Protein AF-A0A2M9W978-F1 (afdb_monomer_lite)

Foldseek 3Di:
DDPDDPPPPDDLVVVVVVLVVLVVLLVVLVCCLVPNPDPDVVVNVVSLVVNVVSLVVVVVQCVPPVSVVSCCVPPVPSSVVSVVSVVVNVVVVVVVVVVVVVVVVVPPD

Structure (mmCIF, N/CA/C/O backbone):
data_AF-A0A2M9W978-F1
#
_entry.id   AF-A0A2M9W978-F1
#
loop_
_atom_site.group_PDB
_atom_site.id
_atom_site.type_symbol
_atom_site.label_atom_id
_atom_site.label_alt_id
_atom_site.label_comp_id
_atom_site.label_asym_id
_atom_site.label_entity_id
_atom_site.label_seq_id
_atom_site.pdbx_PDB_ins_code
_atom_site.Cartn_x
_atom_site.Cartn_y
_atom_site.Cartn_z
_atom_site.occupancy
_atom_site.B_iso_or_equiv
_atom_site.auth_seq_id
_atom_site.auth_comp_id
_atom_site.auth_asym_id
_atom_site.auth_atom_id
_atom_site.pdbx_PDB_model_num
ATOM 1 N N . MET A 1 1 ? -26.094 -26.592 31.854 1.00 40.50 1 MET A N 1
ATOM 2 C CA . MET A 1 1 ? -24.814 -26.197 31.230 1.00 40.50 1 MET A CA 1
ATOM 3 C C . MET A 1 1 ? -25.140 -25.391 29.986 1.00 40.50 1 MET A C 1
ATOM 5 O O . MET A 1 1 ? -25.693 -25.950 29.051 1.00 40.50 1 MET A O 1
ATOM 9 N N . SER A 1 2 ? -24.934 -24.072 30.048 1.00 41.81 2 SER A N 1
ATOM 10 C CA . SER A 1 2 ? -25.161 -23.136 28.938 1.00 41.81 2 SER A CA 1
ATOM 11 C C . SER A 1 2 ? -23.924 -23.112 28.046 1.00 41.81 2 SER A C 1
ATOM 13 O O . SER A 1 2 ? -22.813 -22.993 28.555 1.00 41.81 2 SER A O 1
ATOM 15 N N . ALA A 1 3 ? -24.121 -23.242 26.735 1.00 49.00 3 ALA A N 1
ATOM 16 C CA . ALA A 1 3 ? -23.082 -23.162 25.715 1.00 49.00 3 ALA A CA 1
ATOM 17 C C . ALA A 1 3 ? -22.697 -21.696 25.446 1.00 49.00 3 ALA A C 1
ATOM 19 O O . ALA A 1 3 ? -22.982 -21.143 24.388 1.00 49.00 3 ALA A O 1
ATOM 20 N N . SER A 1 4 ? -22.077 -21.054 26.430 1.00 52.09 4 SER A N 1
ATOM 21 C CA . SER A 1 4 ? -21.604 -19.676 26.331 1.00 52.09 4 SER A CA 1
ATOM 22 C C . SER A 1 4 ? -20.264 -19.564 27.039 1.00 52.09 4 SER A C 1
ATOM 24 O O . SER A 1 4 ? -20.258 -19.218 28.208 1.00 52.09 4 SER A O 1
ATOM 26 N N . ASP A 1 5 ? -19.170 -19.932 26.369 1.00 46.78 5 ASP A N 1
ATOM 27 C CA . ASP A 1 5 ? -17.803 -19.554 26.778 1.00 46.78 5 ASP A CA 1
ATOM 28 C C . ASP A 1 5 ? -16.781 -19.941 25.699 1.00 46.78 5 ASP A C 1
ATOM 30 O O . ASP A 1 5 ? -15.890 -20.757 25.918 1.00 46.78 5 ASP A O 1
ATOM 34 N N . ASN A 1 6 ? -16.917 -19.393 24.484 1.00 43.25 6 ASN A N 1
ATOM 35 C CA . ASN A 1 6 ? -15.759 -19.359 23.578 1.00 43.25 6 ASN A CA 1
ATOM 36 C C . ASN A 1 6 ? -15.801 -18.262 22.503 1.00 43.25 6 ASN A C 1
ATOM 38 O O . ASN A 1 6 ? -15.253 -18.421 21.414 1.00 43.25 6 ASN A O 1
ATOM 42 N N . ALA A 1 7 ? -16.426 -17.122 22.801 1.00 47.41 7 ALA A N 1
ATOM 43 C CA . ALA A 1 7 ? -16.091 -15.899 22.085 1.00 47.41 7 ALA A CA 1
ATOM 44 C C . ALA A 1 7 ? -14.864 -15.320 22.790 1.00 47.41 7 ALA A C 1
ATOM 46 O O . ALA A 1 7 ? -14.992 -14.698 23.842 1.00 47.41 7 ALA A O 1
ATOM 47 N N . ILE A 1 8 ? -13.671 -15.591 22.254 1.00 49.12 8 ILE A N 1
ATOM 48 C CA . ILE A 1 8 ? -12.445 -14.908 22.670 1.00 49.12 8 ILE A CA 1
ATOM 49 C C . ILE A 1 8 ? -12.732 -13.410 22.546 1.00 49.12 8 ILE A C 1
ATOM 51 O O . ILE A 1 8 ? -12.838 -12.877 21.442 1.00 49.12 8 ILE A O 1
ATOM 55 N N . SER A 1 9 ? -12.940 -12.759 23.687 1.00 47.06 9 SER A N 1
ATOM 56 C CA . SER A 1 9 ? -13.111 -11.318 23.806 1.00 47.06 9 SER A CA 1
ATOM 57 C C . SER A 1 9 ? -11.810 -10.666 23.348 1.00 47.06 9 SER A C 1
ATOM 59 O O . SER A 1 9 ? -10.892 -10.488 24.147 1.00 47.06 9 SER A O 1
ATOM 61 N N . TYR A 1 10 ? -11.702 -10.357 22.057 1.00 53.88 10 TYR A N 1
ATOM 62 C CA . TYR A 1 10 ? -10.585 -9.591 21.520 1.00 53.88 10 TYR A CA 1
ATOM 63 C C . TYR A 1 10 ? -10.573 -8.226 22.211 1.00 53.88 10 TYR A C 1
ATOM 65 O O . TYR A 1 10 ? -11.511 -7.440 22.059 1.00 53.88 10 TYR A O 1
ATOM 73 N N . VAL A 1 11 ? -9.542 -7.958 23.013 1.00 60.38 11 VAL A N 1
ATOM 74 C CA . VAL A 1 11 ? -9.414 -6.673 23.699 1.00 60.38 11 VAL A CA 1
ATOM 75 C C . VAL A 1 11 ? -9.138 -5.607 22.628 1.00 60.38 11 VAL A C 1
ATOM 77 O O . VAL A 1 11 ? -8.216 -5.782 21.828 1.00 60.38 11 VAL A O 1
ATOM 80 N N . PRO A 1 12 ? -9.904 -4.500 22.573 1.00 63.53 12 PRO A N 1
ATOM 81 C CA . PRO A 1 12 ? -9.739 -3.448 21.564 1.00 63.53 12 PRO A CA 1
ATOM 82 C C . PRO A 1 12 ? -8.309 -2.892 21.441 1.00 63.53 12 PRO A C 1
ATOM 84 O O . PRO A 1 12 ? -7.912 -2.458 20.360 1.00 63.53 12 PRO A O 1
ATOM 87 N N . SER A 1 13 ? -7.524 -2.938 22.524 1.00 65.62 13 SER A N 1
ATOM 88 C CA . SER A 1 13 ? -6.111 -2.541 22.544 1.00 65.62 13 SER A CA 1
ATOM 89 C C . SER A 1 13 ? -5.240 -3.392 21.624 1.00 65.62 13 SER A C 1
ATOM 91 O O . SER A 1 13 ? -4.435 -2.848 20.875 1.00 65.62 13 SER A O 1
ATOM 93 N N . ASP A 1 14 ? -5.434 -4.709 21.625 1.00 78.00 14 ASP A N 1
ATOM 94 C CA . ASP A 1 14 ? -4.562 -5.651 20.912 1.00 78.00 14 ASP A CA 1
ATOM 95 C C . ASP A 1 14 ? -4.757 -5.534 19.399 1.00 78.00 14 ASP A C 1
ATOM 97 O O . ASP A 1 14 ? -3.828 -5.686 18.602 1.00 78.00 14 ASP A O 1
ATOM 101 N N . LEU A 1 15 ? -5.986 -5.216 18.999 1.00 72.62 15 LEU A N 1
ATOM 102 C CA . LEU A 1 15 ? -6.357 -5.008 17.611 1.00 72.62 15 LEU A CA 1
ATOM 103 C C . LEU A 1 15 ? -5.796 -3.688 17.065 1.00 72.62 15 LEU A C 1
ATOM 105 O O . LEU A 1 15 ? -5.255 -3.668 15.960 1.00 72.62 15 LEU A O 1
ATOM 109 N N . LEU A 1 16 ? -5.850 -2.610 17.852 1.00 73.75 16 LEU A N 1
ATOM 110 C CA . LEU A 1 16 ? -5.237 -1.327 17.498 1.00 73.75 16 LEU A CA 1
ATOM 111 C C . LEU A 1 16 ? -3.711 -1.430 17.411 1.00 73.75 16 LEU A C 1
ATOM 113 O O . LEU A 1 16 ? -3.129 -0.965 16.432 1.00 73.75 16 LEU A O 1
ATOM 117 N N . SER A 1 17 ? -3.066 -2.102 18.370 1.00 81.88 17 SER A N 1
ATOM 118 C CA . SER A 1 17 ? -1.623 -2.367 18.324 1.00 81.88 17 SER A CA 1
ATOM 119 C C . SER A 1 17 ? -1.232 -3.128 17.059 1.00 81.88 17 SER A C 1
ATOM 121 O O . SER A 1 17 ? -0.294 -2.736 16.366 1.00 81.88 17 SER A O 1
ATOM 123 N N . ARG A 1 18 ? -1.999 -4.159 16.691 1.00 82.38 18 ARG A N 1
ATOM 124 C CA . ARG A 1 18 ? -1.754 -4.930 15.468 1.00 82.38 18 ARG A CA 1
ATOM 125 C C . ARG A 1 18 ? -1.920 -4.096 14.198 1.00 82.38 18 ARG A C 1
ATOM 127 O O . ARG A 1 18 ? -1.144 -4.269 13.262 1.00 82.38 18 ARG A O 1
ATOM 134 N N . ILE A 1 19 ? -2.886 -3.181 14.147 1.00 80.88 19 ILE A N 1
ATOM 135 C CA . ILE A 1 19 ? -3.032 -2.256 13.012 1.00 80.88 19 ILE A CA 1
ATOM 136 C C . ILE A 1 19 ? -1.845 -1.291 12.947 1.00 80.88 19 ILE A C 1
ATOM 138 O O . ILE A 1 19 ? -1.324 -1.056 11.859 1.00 80.88 19 ILE A O 1
ATOM 142 N N . GLY A 1 20 ? -1.365 -0.793 14.089 1.00 82.50 20 GLY A N 1
ATOM 143 C CA . GLY A 1 20 ? -0.154 0.028 14.158 1.00 82.50 20 GLY A CA 1
ATOM 144 C C . GLY A 1 20 ? 1.089 -0.698 13.626 1.00 82.50 20 GLY A C 1
ATOM 145 O O . GLY A 1 20 ? 1.853 -0.134 12.843 1.00 82.50 20 GLY A O 1
ATOM 146 N N . GLU A 1 21 ? 1.266 -1.976 13.967 1.00 86.69 21 GLU A N 1
ATOM 147 C CA . GLU A 1 21 ? 2.347 -2.810 13.419 1.00 86.69 21 GLU A CA 1
ATOM 148 C C . GLU A 1 21 ? 2.212 -3.055 11.912 1.00 86.69 21 GLU A C 1
ATOM 150 O O . GLU A 1 21 ? 3.206 -3.106 11.188 1.00 86.69 21 GLU A O 1
ATOM 155 N N . LEU A 1 22 ? 0.988 -3.231 11.415 1.00 84.19 22 LEU A N 1
ATOM 156 C CA . LEU A 1 22 ? 0.745 -3.374 9.981 1.00 84.19 22 LEU A CA 1
ATOM 157 C C . LEU A 1 22 ? 1.045 -2.063 9.245 1.00 84.19 22 LEU A C 1
ATOM 159 O O . LEU A 1 22 ? 1.668 -2.093 8.184 1.00 84.19 22 LEU A O 1
ATOM 163 N N . LYS A 1 23 ? 0.682 -0.917 9.830 1.00 84.88 23 LYS A N 1
ATOM 164 C CA . LYS A 1 23 ? 0.987 0.412 9.289 1.00 84.88 23 LYS A CA 1
ATOM 165 C C . LYS A 1 23 ? 2.487 0.666 9.209 1.00 84.88 23 LYS A C 1
ATOM 167 O O . LYS A 1 23 ? 2.954 1.099 8.165 1.00 84.88 23 LYS A O 1
ATOM 172 N N . SER A 1 24 ? 3.257 0.338 10.245 1.00 89.00 24 SER A N 1
ATOM 173 C CA . SER A 1 24 ? 4.712 0.549 10.210 1.00 89.00 24 SER A CA 1
ATOM 174 C C . SER A 1 24 ? 5.391 -0.253 9.092 1.00 89.00 24 SER A C 1
ATOM 176 O O . SER A 1 24 ? 6.294 0.249 8.423 1.00 89.00 24 SER A O 1
ATOM 178 N N . LYS A 1 25 ? 4.912 -1.473 8.823 1.00 89.19 25 LYS A N 1
ATOM 179 C CA . LYS A 1 25 ? 5.371 -2.293 7.690 1.00 89.19 25 LYS A CA 1
ATOM 180 C C . LYS A 1 25 ? 4.960 -1.701 6.339 1.00 89.19 25 LYS A C 1
ATOM 182 O O . LYS A 1 25 ? 5.769 -1.708 5.413 1.00 89.19 25 LYS A O 1
ATOM 187 N N . VAL A 1 26 ? 3.735 -1.177 6.228 1.00 88.50 26 VAL A N 1
ATOM 188 C CA . VAL A 1 26 ? 3.273 -0.446 5.035 1.00 88.50 26 VAL A CA 1
ATOM 189 C C . VAL A 1 26 ? 4.164 0.765 4.781 1.00 88.50 26 VAL A C 1
ATOM 191 O O . VAL A 1 26 ? 4.672 0.905 3.674 1.00 88.50 26 VAL A O 1
ATOM 194 N N . ASP A 1 27 ? 4.411 1.590 5.797 1.00 90.06 27 ASP A N 1
ATOM 195 C CA . ASP A 1 27 ? 5.223 2.804 5.684 1.00 90.06 27 ASP A CA 1
ATOM 196 C C . ASP A 1 27 ? 6.659 2.490 5.269 1.00 90.06 27 ASP A C 1
ATOM 198 O O . ASP A 1 27 ? 7.233 3.180 4.427 1.00 90.06 27 ASP A O 1
ATOM 202 N N . PHE A 1 28 ? 7.225 1.409 5.804 1.00 90.06 28 PHE A N 1
ATOM 203 C CA . PHE A 1 28 ? 8.542 0.932 5.403 1.00 90.06 28 PHE A CA 1
ATOM 204 C C . PHE A 1 28 ? 8.593 0.574 3.910 1.00 90.06 28 PHE A C 1
ATOM 206 O O . PHE A 1 28 ? 9.456 1.073 3.186 1.00 90.06 28 PHE A O 1
ATOM 213 N N . LEU A 1 29 ? 7.660 -0.255 3.430 1.00 89.50 29 LEU A N 1
ATOM 214 C CA . LEU A 1 29 ? 7.614 -0.666 2.022 1.00 89.50 29 LEU A CA 1
ATOM 215 C C . LEU A 1 29 ? 7.335 0.519 1.096 1.00 89.50 29 LEU A C 1
ATOM 217 O O . LEU A 1 29 ? 7.958 0.640 0.044 1.00 89.50 29 LEU A O 1
ATOM 221 N N . MET A 1 30 ? 6.444 1.414 1.515 1.00 88.56 30 MET A N 1
ATOM 222 C CA . MET A 1 30 ? 6.122 2.646 0.809 1.00 88.56 30 MET A CA 1
ATOM 223 C C . MET A 1 30 ? 7.328 3.547 0.639 1.00 88.56 30 MET A C 1
ATOM 225 O O . MET A 1 30 ? 7.599 4.020 -0.463 1.00 88.56 30 MET A O 1
ATOM 229 N N . ARG A 1 31 ? 8.089 3.740 1.714 1.00 89.94 31 ARG A N 1
ATOM 230 C CA . ARG A 1 31 ? 9.317 4.516 1.662 1.00 89.94 31 ARG A CA 1
ATOM 231 C C . ARG A 1 31 ? 10.321 3.903 0.698 1.00 89.94 31 ARG A C 1
ATOM 233 O O . ARG A 1 31 ? 10.883 4.623 -0.116 1.00 89.94 31 ARG A O 1
ATOM 240 N N . GLN A 1 32 ? 10.513 2.586 0.749 1.00 89.00 32 GLN A N 1
ATOM 241 C CA . GLN A 1 32 ? 11.397 1.922 -0.204 1.00 89.00 32 GLN A CA 1
ATOM 242 C C . GLN A 1 32 ? 10.913 2.124 -1.645 1.00 89.00 32 GLN A C 1
ATOM 244 O O . GLN A 1 32 ? 11.717 2.475 -2.494 1.00 89.00 32 GLN A O 1
ATOM 249 N N . LEU A 1 33 ? 9.618 1.970 -1.928 1.00 87.50 33 LEU A N 1
ATOM 250 C CA . LEU A 1 33 ? 9.087 2.120 -3.288 1.00 87.50 33 LEU A CA 1
ATOM 251 C C . LEU A 1 33 ? 9.200 3.554 -3.825 1.00 87.50 33 LEU A C 1
ATOM 253 O O . LEU A 1 33 ? 9.414 3.732 -5.022 1.00 87.50 33 LEU A O 1
ATOM 257 N N . CYS A 1 34 ? 9.058 4.560 -2.961 1.00 87.19 34 CYS A N 1
ATOM 258 C CA . CYS A 1 34 ? 9.130 5.970 -3.343 1.00 87.19 34 CYS A CA 1
ATOM 259 C C . CYS A 1 34 ? 10.564 6.516 -3.415 1.00 87.19 34 CYS A C 1
ATOM 261 O O . CYS A 1 34 ? 10.851 7.352 -4.267 1.00 87.19 34 CYS A O 1
ATOM 263 N N . GLU A 1 35 ? 11.442 6.089 -2.507 1.00 89.06 35 GLU A N 1
ATOM 264 C CA . GLU A 1 35 ? 12.766 6.695 -2.282 1.00 89.06 35 GLU A CA 1
ATOM 265 C C . GLU A 1 35 ? 13.925 5.716 -2.524 1.00 89.06 35 GLU A C 1
ATOM 267 O O . GLU A 1 35 ? 15.090 6.091 -2.415 1.00 89.06 35 GLU A O 1
ATOM 272 N N . GLY A 1 36 ? 13.633 4.446 -2.800 1.00 83.38 36 GLY A N 1
ATOM 273 C CA . GLY A 1 36 ? 14.638 3.400 -2.925 1.00 83.38 36 GLY A CA 1
ATOM 274 C C . GLY A 1 36 ? 15.490 3.554 -4.178 1.00 83.38 36 GLY A C 1
ATOM 275 O O . GLY A 1 36 ? 14.989 3.527 -5.302 1.00 83.38 36 GLY A O 1
ATOM 276 N N . GLU A 1 37 ? 16.805 3.620 -3.988 1.00 80.94 37 GLU A N 1
ATOM 277 C CA . GLU A 1 37 ? 17.781 3.481 -5.068 1.00 80.94 37 GLU A CA 1
ATOM 278 C C . GLU A 1 37 ? 17.923 2.001 -5.446 1.00 80.94 37 GLU A C 1
ATOM 280 O O . GLU A 1 37 ? 18.795 1.269 -4.971 1.00 80.94 37 G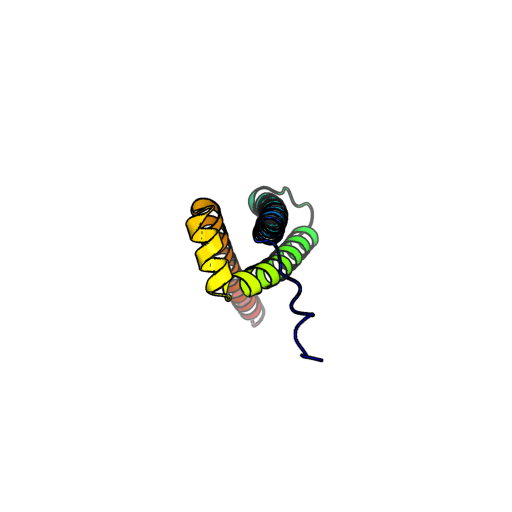LU A O 1
ATOM 285 N N . TYR A 1 38 ? 16.998 1.520 -6.273 1.00 78.81 38 TYR A N 1
ATOM 286 C CA . TYR A 1 38 ? 16.981 0.130 -6.705 1.00 78.81 38 TYR A CA 1
ATOM 287 C C . TYR A 1 38 ? 18.011 -0.129 -7.808 1.00 78.81 38 TYR A C 1
ATOM 289 O O . TYR A 1 38 ? 17.897 0.385 -8.917 1.00 78.81 38 TYR A O 1
ATOM 297 N N . LEU A 1 39 ? 18.975 -1.009 -7.531 1.00 72.25 39 LEU A N 1
ATOM 298 C CA . LEU A 1 39 ? 19.931 -1.503 -8.534 1.00 72.25 39 LEU A CA 1
ATOM 299 C C . LEU A 1 39 ? 19.304 -2.509 -9.519 1.00 72.25 39 LEU A C 1
ATOM 301 O O . LEU A 1 39 ? 19.882 -2.785 -10.567 1.00 72.25 39 LEU A O 1
ATOM 305 N N . CYS A 1 40 ? 18.143 -3.077 -9.173 1.00 81.00 40 CYS A N 1
ATOM 306 C CA . CYS A 1 40 ? 17.427 -4.069 -9.968 1.00 81.00 40 CYS A CA 1
ATOM 307 C C . CYS A 1 40 ? 15.910 -3.865 -9.860 1.00 81.00 40 CYS A C 1
ATOM 309 O O . CYS A 1 40 ? 15.378 -3.633 -8.770 1.00 81.00 40 CYS A O 1
ATOM 311 N N . THR A 1 41 ? 15.208 -4.021 -10.984 1.00 83.44 41 THR A N 1
ATOM 312 C CA . THR A 1 41 ? 13.741 -3.966 -11.067 1.00 83.44 41 THR A CA 1
ATOM 313 C C . THR A 1 41 ? 13.054 -5.074 -10.272 1.00 83.44 41 THR A C 1
ATOM 315 O O . THR A 1 41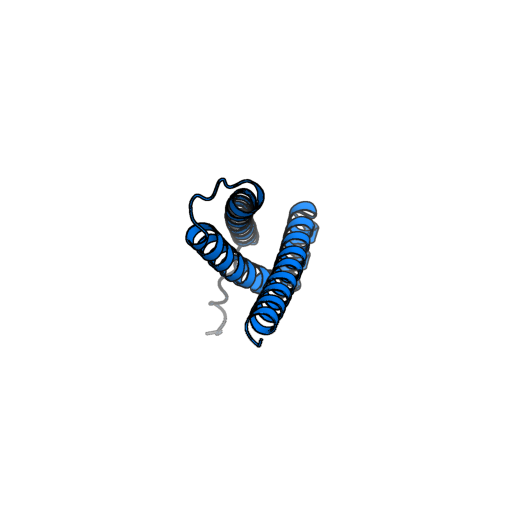 ? 11.936 -4.875 -9.803 1.00 83.44 41 THR A O 1
ATOM 318 N N . ASP A 1 42 ? 13.722 -6.209 -10.056 1.00 87.12 42 ASP A N 1
ATOM 319 C CA . ASP A 1 42 ? 13.170 -7.327 -9.284 1.00 87.12 42 ASP A CA 1
ATOM 320 C C . ASP A 1 42 ? 12.962 -6.945 -7.817 1.00 87.12 42 ASP A C 1
ATOM 322 O O . ASP A 1 42 ? 11.971 -7.335 -7.206 1.00 87.12 42 ASP A O 1
ATOM 326 N N . THR A 1 43 ? 13.845 -6.119 -7.248 1.00 86.94 43 THR A N 1
ATOM 327 C CA . THR A 1 43 ? 13.691 -5.628 -5.872 1.00 86.94 43 THR A CA 1
ATOM 328 C C . THR A 1 43 ? 12.467 -4.722 -5.748 1.00 86.94 43 THR A C 1
ATOM 330 O O . THR A 1 43 ? 11.700 -4.852 -4.795 1.00 86.94 43 THR A O 1
ATOM 333 N N . PHE A 1 44 ? 12.240 -3.849 -6.734 1.00 87.19 44 PHE A N 1
ATOM 334 C CA . PHE A 1 44 ? 11.029 -3.030 -6.792 1.00 87.19 44 PHE A CA 1
ATOM 335 C C . PHE A 1 44 ? 9.774 -3.910 -6.897 1.00 87.19 44 PHE A C 1
ATOM 337 O O . PHE A 1 44 ? 8.830 -3.737 -6.127 1.00 87.19 44 PHE A O 1
ATOM 344 N N . ALA A 1 45 ? 9.776 -4.892 -7.805 1.00 88.56 45 ALA A N 1
ATOM 345 C CA . ALA A 1 45 ? 8.655 -5.810 -8.001 1.00 88.56 45 ALA A CA 1
ATOM 346 C C . ALA A 1 45 ? 8.351 -6.638 -6.741 1.00 88.56 45 ALA A C 1
ATOM 348 O O . ALA A 1 45 ? 7.190 -6.770 -6.355 1.00 88.56 45 ALA A O 1
ATOM 349 N N . ASN A 1 46 ? 9.381 -7.134 -6.052 1.00 90.69 46 ASN A N 1
ATOM 350 C CA . ASN A 1 46 ? 9.230 -7.870 -4.798 1.00 90.69 46 ASN A CA 1
ATOM 351 C C . ASN A 1 46 ? 8.616 -6.991 -3.703 1.00 90.69 46 ASN A C 1
ATOM 353 O O . ASN A 1 46 ? 7.645 -7.392 -3.058 1.00 90.69 46 ASN A O 1
ATOM 357 N N . ASN A 1 47 ? 9.118 -5.767 -3.529 1.00 89.81 47 ASN A N 1
ATOM 358 C CA . ASN A 1 47 ? 8.558 -4.817 -2.568 1.00 89.81 47 ASN A CA 1
ATOM 359 C C . ASN A 1 47 ? 7.099 -4.473 -2.883 1.00 89.81 47 ASN A C 1
ATOM 361 O O . ASN A 1 47 ? 6.274 -4.375 -1.974 1.00 89.81 47 ASN A O 1
ATOM 365 N N . TRP A 1 48 ? 6.768 -4.336 -4.165 1.00 91.75 48 TRP A N 1
ATOM 366 C CA . TRP A 1 48 ? 5.408 -4.088 -4.627 1.00 91.75 48 TRP A CA 1
ATOM 367 C C . TRP A 1 48 ? 4.452 -5.247 -4.301 1.00 91.75 48 TRP A C 1
ATOM 369 O O . TRP A 1 48 ? 3.350 -5.022 -3.789 1.00 91.75 48 TRP A O 1
ATOM 379 N N . VAL A 1 49 ? 4.874 -6.493 -4.540 1.00 92.44 49 VAL A N 1
ATOM 380 C CA . VAL A 1 49 ? 4.100 -7.694 -4.179 1.00 92.44 49 VAL A CA 1
ATOM 381 C C . VAL A 1 49 ? 3.886 -7.759 -2.667 1.00 92.44 49 VAL A C 1
ATOM 383 O O . VAL A 1 49 ? 2.758 -7.958 -2.216 1.00 92.44 49 VAL A O 1
ATOM 386 N N . HIS A 1 50 ? 4.935 -7.525 -1.875 1.00 92.81 50 HIS A N 1
ATOM 387 C CA . HIS A 1 50 ? 4.829 -7.510 -0.417 1.00 92.81 50 HIS A CA 1
ATOM 388 C C . HIS A 1 50 ? 3.876 -6.427 0.093 1.00 92.81 50 HIS A C 1
ATOM 390 O O . HIS A 1 50 ? 3.073 -6.708 0.984 1.00 92.81 50 HIS A O 1
ATOM 396 N N . LEU A 1 51 ? 3.912 -5.223 -0.487 1.00 93.12 51 LEU A N 1
ATOM 397 C CA . LEU A 1 51 ? 2.993 -4.144 -0.125 1.00 93.12 51 LEU A CA 1
ATOM 398 C C . LEU A 1 51 ? 1.543 -4.528 -0.432 1.00 93.12 51 LEU A C 1
ATOM 400 O O . LEU A 1 51 ? 0.666 -4.316 0.402 1.00 93.12 51 LEU A O 1
ATOM 404 N N . SER A 1 52 ? 1.299 -5.119 -1.602 1.00 91.56 52 SER A N 1
ATOM 405 C CA . SER A 1 52 ? -0.044 -5.514 -2.040 1.00 91.56 52 SER A CA 1
ATOM 406 C C . SER A 1 52 ? -0.656 -6.564 -1.105 1.00 91.56 52 SER A C 1
ATOM 408 O O . SER A 1 52 ? -1.750 -6.357 -0.587 1.00 91.56 52 SER A O 1
ATOM 410 N N . VAL A 1 53 ? 0.085 -7.636 -0.797 1.00 91.75 53 VAL A N 1
ATOM 411 C CA . VAL A 1 53 ? -0.364 -8.708 0.117 1.00 91.75 53 VAL A CA 1
ATOM 412 C C . VAL A 1 53 ? -0.595 -8.183 1.538 1.00 91.75 53 VAL A C 1
ATOM 414 O O . VAL A 1 53 ? -1.571 -8.538 2.207 1.00 91.75 53 VAL A O 1
ATOM 417 N N . LEU A 1 54 ? 0.301 -7.319 2.019 1.00 91.44 54 LEU A N 1
ATOM 418 C CA . LEU A 1 54 ? 0.163 -6.708 3.335 1.00 91.44 54 LEU A CA 1
ATOM 419 C C . LEU A 1 54 ? -1.092 -5.829 3.405 1.00 91.44 54 LEU A C 1
ATOM 421 O O . LEU A 1 54 ? -1.845 -5.904 4.378 1.00 91.44 54 LEU A O 1
ATOM 425 N N . TYR A 1 55 ? -1.338 -5.028 2.369 1.00 90.56 55 TYR A N 1
ATOM 426 C CA . TYR A 1 55 ? -2.495 -4.147 2.322 1.00 90.56 55 TYR A CA 1
ATOM 427 C C . TYR A 1 55 ? -3.815 -4.913 2.178 1.00 90.56 55 TYR A C 1
ATOM 429 O O . TYR A 1 55 ? -4.793 -4.525 2.807 1.00 90.56 55 TYR A O 1
ATOM 437 N N . GLU A 1 56 ? -3.861 -6.032 1.451 1.00 90.25 56 GLU A N 1
ATOM 438 C CA . GLU A 1 56 ? -5.049 -6.903 1.406 1.00 90.25 56 GLU A CA 1
ATOM 439 C C . GLU A 1 56 ? -5.465 -7.378 2.807 1.00 90.25 56 GLU A C 1
ATOM 441 O O . GLU A 1 56 ? -6.650 -7.367 3.152 1.00 90.25 56 GLU A O 1
ATOM 446 N N . SER A 1 57 ? -4.486 -7.712 3.653 1.00 86.00 57 SER A N 1
ATOM 447 C CA . SER A 1 57 ? -4.732 -8.113 5.044 1.00 86.00 57 SER A CA 1
ATOM 448 C C . SER A 1 57 ? -5.301 -6.966 5.888 1.00 86.00 57 SER A C 1
ATOM 450 O O . SER A 1 57 ? -6.181 -7.184 6.721 1.00 86.00 57 SER A O 1
ATOM 452 N N . ILE A 1 58 ? -4.834 -5.735 5.659 1.00 86.94 58 ILE A N 1
ATOM 453 C CA . ILE A 1 58 ? -5.369 -4.523 6.300 1.00 86.94 58 ILE A CA 1
ATOM 454 C C . ILE A 1 58 ? -6.787 -4.240 5.802 1.00 86.94 58 ILE A C 1
ATOM 456 O O . ILE A 1 58 ? -7.685 -3.983 6.601 1.00 86.94 58 ILE A O 1
ATOM 460 N N . GLN A 1 59 ? -7.007 -4.318 4.490 1.00 88.88 59 GLN A N 1
ATOM 461 C CA . GLN A 1 59 ? -8.289 -4.034 3.858 1.00 88.88 59 GLN A CA 1
ATOM 462 C C . GLN A 1 59 ? -9.385 -4.985 4.350 1.00 88.88 59 GLN A C 1
ATOM 464 O O . GLN A 1 59 ? -10.513 -4.548 4.569 1.00 88.88 59 GLN A O 1
ATOM 469 N N . ALA A 1 60 ? -9.060 -6.260 4.585 1.00 85.56 60 ALA A N 1
ATOM 470 C CA . ALA A 1 60 ? -9.982 -7.205 5.209 1.00 85.56 60 ALA A CA 1
ATOM 471 C C . ALA A 1 60 ? -10.462 -6.718 6.589 1.00 85.56 60 ALA A C 1
ATOM 473 O O . ALA A 1 60 ? -11.651 -6.808 6.884 1.00 85.56 60 ALA A O 1
ATOM 474 N N . GLY A 1 61 ? -9.565 -6.138 7.395 1.00 81.81 61 GLY A N 1
ATOM 475 C CA . GLY A 1 61 ? -9.916 -5.503 8.668 1.00 81.81 61 GLY A CA 1
ATOM 476 C C . GLY A 1 61 ? -10.714 -4.207 8.498 1.00 81.81 61 GLY A C 1
ATOM 477 O O . GLY A 1 61 ? -11.686 -3.989 9.209 1.00 81.81 61 GLY A O 1
ATOM 478 N N . MET A 1 62 ? -10.367 -3.365 7.522 1.00 85.62 62 MET A N 1
ATOM 479 C CA . MET A 1 62 ? -11.100 -2.118 7.247 1.00 85.62 62 MET A CA 1
ATOM 480 C C . MET A 1 62 ? -12.533 -2.347 6.741 1.00 85.62 62 MET A C 1
ATOM 482 O O . MET A 1 62 ? -13.380 -1.468 6.882 1.00 85.62 62 MET A O 1
ATOM 486 N N . ASN A 1 63 ? -12.815 -3.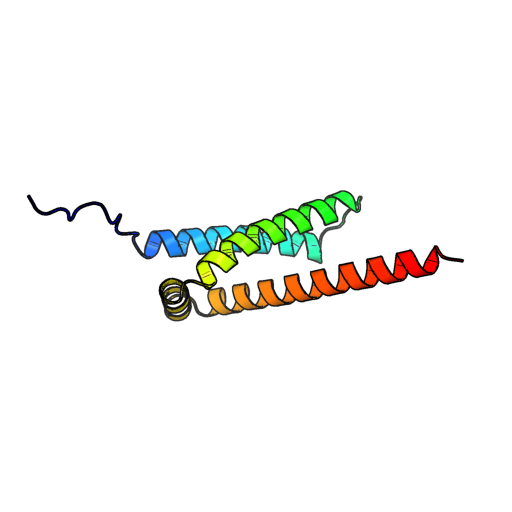510 6.149 1.00 87.88 63 ASN A N 1
ATOM 487 C CA . ASN A 1 63 ? -14.164 -3.889 5.728 1.00 87.88 63 ASN A CA 1
ATOM 488 C C . ASN A 1 63 ? -15.073 -4.272 6.913 1.00 87.88 63 ASN A C 1
ATOM 490 O O . ASN A 1 63 ? -16.295 -4.310 6.749 1.00 87.88 63 ASN A O 1
ATOM 494 N N . ASP A 1 64 ? -14.514 -4.538 8.097 1.00 88.44 64 ASP A N 1
ATOM 495 C CA . ASP A 1 64 ? -15.289 -4.685 9.327 1.00 88.44 64 ASP A CA 1
ATOM 496 C C . ASP A 1 64 ? -15.690 -3.295 9.841 1.00 88.44 64 ASP A C 1
ATOM 498 O O . ASP A 1 64 ? -14.858 -2.489 10.262 1.00 88.44 64 ASP A O 1
ATOM 502 N N . ARG A 1 65 ? -16.998 -3.010 9.820 1.00 87.12 65 ARG A N 1
ATOM 503 C CA . ARG A 1 65 ? -17.543 -1.710 10.235 1.00 87.12 65 ARG A CA 1
ATOM 504 C C . ARG A 1 65 ? -17.262 -1.394 11.706 1.00 87.12 65 ARG A C 1
ATOM 506 O O . ARG A 1 65 ? -16.993 -0.240 12.015 1.00 87.12 65 ARG A O 1
ATOM 513 N N . ASN A 1 66 ? -17.306 -2.379 12.601 1.00 87.31 66 ASN A N 1
ATOM 514 C CA . ASN A 1 66 ? -17.062 -2.145 14.026 1.00 87.31 66 ASN A CA 1
ATOM 515 C C . ASN A 1 66 ? -15.595 -1.791 14.271 1.00 87.31 66 ASN A C 1
ATOM 517 O O . ASN A 1 66 ? -15.292 -0.895 15.059 1.00 87.31 66 ASN A O 1
ATOM 521 N N . LEU A 1 67 ? -14.691 -2.475 13.568 1.00 84.12 67 LEU A N 1
ATOM 522 C CA . LEU A 1 67 ? -13.268 -2.177 13.614 1.00 84.12 67 LEU A CA 1
ATOM 523 C C . LEU A 1 67 ? -12.966 -0.809 13.000 1.00 84.12 67 LEU A C 1
ATOM 525 O O . LEU A 1 67 ? -12.268 -0.004 13.610 1.00 84.12 67 LEU A O 1
ATOM 529 N N . MET A 1 68 ? -13.531 -0.502 11.835 1.00 89.38 68 MET A N 1
ATOM 530 C CA . MET A 1 68 ? -13.326 0.792 11.190 1.00 89.38 68 MET A CA 1
ATOM 531 C C . MET A 1 68 ? -13.867 1.948 12.044 1.00 89.38 68 MET A C 1
ATOM 533 O O . MET A 1 68 ? -13.179 2.953 12.212 1.00 89.38 68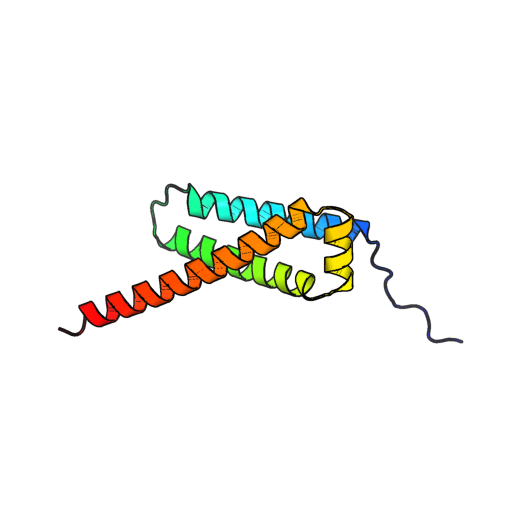 MET A O 1
ATOM 537 N N . ASP A 1 69 ? -15.044 1.788 12.655 1.00 89.94 69 ASP A N 1
ATOM 538 C CA . ASP A 1 69 ? -15.607 2.770 13.588 1.00 89.94 69 ASP A CA 1
ATOM 539 C C . ASP A 1 69 ? -14.720 2.960 14.824 1.00 89.94 69 ASP A C 1
ATOM 541 O O . ASP A 1 69 ? -14.576 4.083 15.312 1.00 89.94 69 ASP A O 1
ATOM 545 N N . LEU A 1 70 ? -14.125 1.880 15.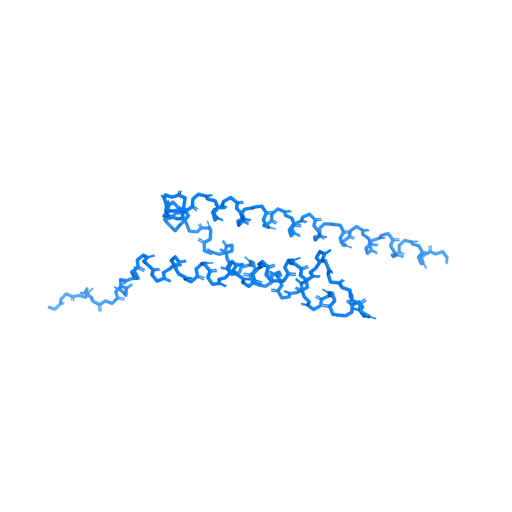342 1.00 87.56 70 LEU A N 1
ATOM 546 C CA . LEU A 1 70 ? -13.174 1.950 16.447 1.00 87.56 70 LEU A CA 1
ATOM 547 C C . LEU A 1 70 ? -11.928 2.742 16.041 1.00 87.56 70 LEU A C 1
ATOM 549 O O . LEU A 1 70 ? -11.597 3.703 16.729 1.00 87.56 70 LEU A O 1
ATOM 553 N N . ILE A 1 71 ? -11.295 2.401 14.912 1.00 86.75 71 ILE A N 1
ATOM 554 C CA . ILE A 1 71 ? -10.094 3.089 14.411 1.00 86.75 71 ILE A CA 1
ATOM 555 C C . ILE A 1 71 ? -10.383 4.575 14.204 1.00 86.75 71 ILE A C 1
ATOM 557 O O . ILE A 1 71 ? -9.619 5.402 14.678 1.00 86.75 71 ILE A O 1
ATOM 561 N N . VAL A 1 72 ? -11.498 4.940 13.560 1.00 90.69 72 VAL A N 1
ATOM 562 C CA . VAL A 1 72 ? -11.866 6.351 13.331 1.00 90.69 72 VAL A CA 1
ATOM 563 C C . VAL A 1 72 ? -12.019 7.119 14.646 1.00 90.69 72 VAL A C 1
ATOM 565 O O . VAL A 1 72 ? -11.631 8.284 14.722 1.00 90.69 72 VAL A O 1
ATOM 568 N N . LYS A 1 73 ? -12.577 6.485 15.684 1.00 90.06 73 LYS A N 1
ATOM 569 C CA . LYS A 1 73 ? -12.765 7.108 17.003 1.00 90.06 73 LYS A CA 1
ATOM 570 C C . LYS A 1 73 ? -11.461 7.253 17.781 1.00 90.06 73 LYS A C 1
ATOM 572 O O . LYS A 1 73 ? -11.324 8.216 18.529 1.00 90.06 73 LYS A O 1
ATOM 577 N N . THR A 1 74 ? -10.544 6.298 17.655 1.00 87.00 74 THR A N 1
ATOM 578 C CA . THR A 1 74 ? -9.301 6.273 18.438 1.00 87.00 74 THR A CA 1
ATOM 579 C C . THR A 1 74 ? -8.143 6.973 17.740 1.00 87.00 74 THR A C 1
ATOM 581 O O . THR A 1 74 ? -7.330 7.600 18.409 1.00 87.00 74 THR A O 1
ATOM 584 N N . ASP A 1 75 ? -8.062 6.865 16.415 1.00 87.19 75 ASP A N 1
ATOM 585 C CA . ASP A 1 75 ? -6.975 7.389 15.592 1.00 87.19 75 ASP A CA 1
ATOM 586 C C . ASP A 1 75 ? -7.457 7.691 14.157 1.00 87.19 75 ASP A C 1
ATOM 588 O O . ASP A 1 75 ? -7.347 6.892 13.220 1.00 87.19 75 ASP A O 1
ATOM 592 N N . LEU A 1 76 ? -8.021 8.889 13.986 1.00 89.12 76 LEU A N 1
ATOM 593 C CA . LEU A 1 76 ? -8.532 9.364 12.699 1.00 89.12 76 LEU A CA 1
ATOM 594 C C . LEU A 1 76 ? -7.428 9.506 11.636 1.00 89.12 76 LEU A C 1
ATOM 596 O O . LEU A 1 76 ? -7.697 9.312 10.449 1.00 89.12 76 LEU A O 1
ATOM 600 N N . LEU A 1 77 ? -6.202 9.850 12.043 1.00 89.81 77 LEU A N 1
ATOM 601 C CA . LEU A 1 77 ? -5.083 10.012 11.113 1.00 89.81 77 LEU A CA 1
ATOM 602 C C . LEU A 1 77 ? -4.664 8.659 10.545 1.00 89.81 77 LEU A C 1
ATOM 604 O O . LEU A 1 77 ? -4.519 8.530 9.332 1.00 89.81 77 LEU A O 1
ATOM 608 N N . LEU A 1 78 ? -4.590 7.629 11.390 1.00 87.38 78 LEU A N 1
ATOM 609 C CA . LEU A 1 78 ? -4.356 6.257 10.951 1.00 87.38 78 LEU A CA 1
ATOM 610 C C . LEU A 1 78 ? -5.425 5.787 9.957 1.00 87.38 78 LEU A C 1
ATOM 612 O O . LEU A 1 78 ? -5.090 5.233 8.911 1.00 87.38 78 LEU A O 1
ATOM 616 N N . ALA A 1 79 ? -6.706 6.044 10.237 1.00 90.00 79 ALA A N 1
ATOM 617 C CA . ALA A 1 79 ? -7.789 5.721 9.307 1.00 90.00 79 ALA A CA 1
ATOM 618 C C . ALA A 1 79 ? -7.605 6.403 7.938 1.00 90.00 79 ALA A C 1
ATOM 620 O O . ALA A 1 79 ? -7.748 5.761 6.893 1.00 90.00 79 ALA A O 1
ATOM 621 N N . ALA A 1 80 ? -7.280 7.699 7.935 1.00 91.62 80 ALA A N 1
ATOM 622 C CA . ALA A 1 80 ? -7.068 8.471 6.715 1.00 91.62 80 ALA A CA 1
ATOM 623 C C . ALA A 1 80 ? -5.864 7.958 5.907 1.00 91.62 80 ALA A C 1
ATOM 625 O O . ALA A 1 80 ? -5.976 7.780 4.690 1.00 91.62 80 ALA A O 1
ATOM 626 N N . ASP A 1 81 ? -4.755 7.661 6.582 1.00 90.38 81 ASP A N 1
ATOM 627 C CA . ASP A 1 81 ? -3.534 7.130 5.979 1.00 90.38 81 ASP A CA 1
ATOM 628 C C . ASP A 1 81 ? -3.755 5.761 5.327 1.00 90.38 81 ASP A C 1
ATOM 630 O O . ASP A 1 81 ? -3.302 5.521 4.203 1.00 90.38 81 ASP A O 1
ATOM 634 N N . LEU A 1 82 ? -4.473 4.855 5.998 1.00 90.19 82 LEU A N 1
ATOM 635 C CA . LEU A 1 82 ? -4.779 3.532 5.449 1.00 90.19 82 LEU A CA 1
ATOM 636 C C . LEU A 1 82 ? -5.628 3.660 4.176 1.00 90.19 82 LEU A C 1
ATOM 638 O O . LEU A 1 82 ? -5.292 3.075 3.146 1.00 90.19 82 LEU A O 1
ATOM 642 N N . LEU A 1 83 ? -6.662 4.509 4.193 1.00 92.44 83 LEU A N 1
ATOM 643 C CA . LEU A 1 83 ? -7.485 4.786 3.009 1.00 92.44 83 LEU A CA 1
ATOM 644 C C . LEU A 1 83 ? -6.676 5.405 1.860 1.00 92.44 83 LEU A C 1
ATOM 646 O O . LEU A 1 83 ? -6.897 5.070 0.692 1.00 92.44 83 LEU A O 1
ATOM 650 N N . ALA A 1 84 ? -5.758 6.324 2.167 1.00 92.31 84 ALA A N 1
ATOM 651 C CA . ALA A 1 84 ? -4.887 6.942 1.173 1.00 92.31 84 ALA A CA 1
ATOM 652 C C . ALA A 1 84 ? -3.940 5.913 0.538 1.00 92.31 84 ALA A C 1
ATOM 654 O O . ALA A 1 84 ? -3.826 5.868 -0.690 1.00 92.31 84 ALA A O 1
ATOM 655 N N . THR A 1 85 ? -3.352 5.038 1.357 1.00 91.00 85 THR A N 1
ATOM 656 C CA . THR A 1 85 ? -2.495 3.933 0.909 1.00 91.00 85 THR A CA 1
ATOM 657 C C . THR A 1 85 ? -3.236 3.043 -0.087 1.00 91.00 85 THR A C 1
ATOM 659 O O . THR A 1 85 ? -2.732 2.792 -1.182 1.00 91.00 85 THR A O 1
ATOM 662 N N . GLY A 1 86 ? -4.471 2.638 0.225 1.00 92.75 86 GLY A N 1
ATOM 663 C CA . GLY A 1 86 ? -5.277 1.811 -0.676 1.00 92.75 86 GLY A CA 1
ATOM 664 C C . GLY A 1 86 ? -5.544 2.455 -2.028 1.00 92.75 86 GLY A C 1
ATOM 665 O O . GLY A 1 86 ? -5.390 1.809 -3.066 1.00 92.75 86 GLY A O 1
ATOM 666 N N . ARG A 1 87 ? -5.897 3.746 -2.040 1.00 94.25 87 ARG A N 1
ATOM 667 C CA . ARG A 1 87 ? -6.120 4.486 -3.294 1.00 94.25 87 ARG A CA 1
ATOM 668 C C . ARG A 1 87 ? -4.867 4.543 -4.156 1.00 94.25 87 ARG A C 1
ATOM 670 O O . ARG A 1 87 ? -4.950 4.403 -5.374 1.00 94.25 87 ARG A O 1
ATOM 677 N N . MET A 1 88 ? -3.710 4.732 -3.542 1.00 92.94 88 MET A N 1
ATOM 678 C CA . MET A 1 88 ? -2.449 4.795 -4.266 1.00 92.94 88 MET A CA 1
ATOM 679 C C . MET A 1 88 ? -2.013 3.411 -4.778 1.00 92.94 88 MET A C 1
ATOM 681 O O . MET A 1 88 ? -1.566 3.317 -5.920 1.00 92.94 88 MET A O 1
ATOM 685 N N . ILE A 1 89 ? -2.241 2.327 -4.025 1.00 92.25 89 ILE A N 1
ATOM 686 C CA . ILE A 1 89 ? -2.031 0.958 -4.530 1.00 92.25 89 ILE A CA 1
ATOM 687 C C . ILE A 1 89 ? -2.916 0.694 -5.756 1.00 92.25 89 ILE A C 1
ATOM 689 O O . ILE A 1 89 ? -2.437 0.188 -6.773 1.00 92.25 89 ILE A O 1
ATOM 693 N N . GLN A 1 90 ? -4.193 1.083 -5.711 1.00 93.62 90 GLN A N 1
ATOM 694 C CA . GLN A 1 90 ? -5.102 0.965 -6.858 1.00 93.62 90 GLN A CA 1
ATOM 695 C C . GLN A 1 90 ? -4.625 1.785 -8.064 1.00 93.62 90 GLN A C 1
ATOM 697 O O . GLN A 1 90 ? -4.627 1.284 -9.191 1.00 93.62 90 GLN A O 1
ATOM 702 N N . MET A 1 91 ? -4.188 3.026 -7.832 1.00 94.19 91 MET A N 1
ATOM 703 C CA . MET A 1 91 ? -3.651 3.911 -8.866 1.00 94.19 91 MET A CA 1
ATOM 704 C C . MET A 1 91 ? -2.424 3.295 -9.547 1.00 94.19 91 MET A C 1
ATOM 706 O O . MET A 1 91 ? -2.396 3.188 -10.774 1.00 94.19 91 MET A O 1
ATOM 710 N N . MET A 1 92 ? -1.448 2.826 -8.769 1.00 91.25 92 MET A N 1
ATOM 711 C CA . MET A 1 92 ? -0.234 2.197 -9.290 1.00 91.25 92 MET A CA 1
ATOM 712 C C . MET A 1 92 ? -0.532 0.875 -10.006 1.00 91.25 92 MET A C 1
ATOM 714 O O . MET A 1 92 ? -0.028 0.646 -11.102 1.00 91.25 92 MET A O 1
ATOM 718 N N . SER A 1 93 ? -1.439 0.050 -9.475 1.00 91.62 93 SER A N 1
ATOM 719 C CA . SER A 1 93 ? -1.902 -1.177 -10.145 1.00 91.62 93 SER A CA 1
ATOM 720 C C . SER A 1 93 ? -2.547 -0.891 -11.504 1.00 91.62 93 SER A C 1
ATOM 722 O O . SER A 1 93 ? -2.412 -1.657 -12.460 1.00 91.62 93 SER A O 1
ATOM 724 N N . ASN A 1 94 ? -3.295 0.209 -11.613 1.00 92.94 94 ASN A N 1
ATOM 725 C CA . ASN A 1 94 ? -3.856 0.656 -12.883 1.00 92.94 94 ASN A CA 1
ATOM 726 C C . ASN A 1 94 ? -2.764 1.139 -13.848 1.00 92.94 94 ASN A C 1
ATOM 728 O O . ASN A 1 94 ? -2.780 0.771 -15.022 1.00 92.94 94 ASN A O 1
ATOM 732 N N . PHE A 1 95 ? -1.796 1.911 -13.352 1.00 91.56 95 PHE A N 1
ATOM 733 C CA . PHE A 1 95 ? -0.666 2.385 -14.147 1.00 91.56 95 PHE A CA 1
ATOM 734 C C . PHE A 1 95 ? 0.176 1.231 -14.709 1.00 91.56 95 PHE A C 1
ATOM 736 O O . PHE A 1 95 ? 0.431 1.205 -15.910 1.00 91.56 95 PHE A O 1
ATOM 743 N N . LEU A 1 96 ? 0.533 0.237 -13.889 1.00 87.81 96 LEU A N 1
ATOM 744 C CA . LEU A 1 96 ? 1.324 -0.921 -14.321 1.00 87.81 96 LEU A CA 1
ATOM 745 C C . LEU A 1 96 ? 0.623 -1.718 -15.431 1.00 87.81 96 LEU A C 1
ATOM 747 O O . LEU A 1 96 ? 1.244 -2.033 -16.444 1.00 87.81 96 LEU A O 1
ATOM 751 N N . ARG A 1 97 ? -0.690 -1.962 -15.301 1.00 89.69 97 ARG A N 1
ATOM 752 C CA . ARG A 1 97 ? -1.497 -2.594 -16.364 1.00 89.69 97 ARG A CA 1
ATOM 753 C C . ARG A 1 97 ? -1.513 -1.766 -17.650 1.00 89.69 97 ARG A C 1
ATOM 755 O O . ARG A 1 97 ? -1.460 -2.317 -18.747 1.00 89.69 97 ARG A O 1
ATOM 762 N N . CYS A 1 98 ? -1.591 -0.442 -17.531 1.00 91.94 98 CYS A N 1
ATOM 763 C CA . CYS A 1 98 ? -1.526 0.459 -18.680 1.00 91.94 98 CYS A CA 1
ATOM 764 C C . CYS A 1 98 ? -0.163 0.371 -19.389 1.00 91.94 98 CYS A C 1
ATOM 766 O O . CYS A 1 98 ? -0.114 0.198 -20.608 1.00 91.94 98 CYS A O 1
ATOM 768 N N . ALA A 1 99 ? 0.933 0.422 -18.628 1.00 88.25 99 ALA A N 1
ATOM 769 C CA . ALA A 1 99 ? 2.296 0.335 -19.145 1.00 88.25 99 ALA A CA 1
ATOM 770 C C . ALA A 1 99 ? 2.573 -1.012 -19.832 1.00 88.25 99 ALA A C 1
ATOM 772 O O . ALA A 1 99 ? 3.122 -1.043 -20.933 1.00 88.25 99 ALA A O 1
ATOM 773 N N . GLU A 1 100 ? 2.124 -2.119 -19.237 1.00 88.50 100 GLU A N 1
ATOM 774 C CA . GLU A 1 100 ? 2.233 -3.458 -19.823 1.00 88.50 100 GLU A CA 1
ATOM 775 C C . GLU A 1 100 ? 1.515 -3.541 -21.183 1.00 88.50 100 GLU A C 1
ATOM 777 O O . GLU A 1 100 ? 2.069 -4.032 -22.170 1.00 88.50 100 GLU A O 1
ATOM 782 N N . ASN A 1 101 ? 0.297 -3.000 -21.267 1.00 87.19 101 ASN A N 1
ATOM 783 C CA . ASN A 1 101 ? -0.470 -2.963 -22.510 1.00 87.19 101 ASN A CA 1
ATOM 784 C C . ASN A 1 101 ? 0.191 -2.091 -23.586 1.00 87.19 101 ASN A C 1
ATOM 786 O O . ASN A 1 101 ? 0.146 -2.442 -24.766 1.00 87.19 101 ASN A O 1
ATOM 790 N N . ALA A 1 102 ? 0.805 -0.972 -23.199 1.00 83.44 102 ALA A N 1
ATOM 791 C CA . ALA A 1 102 ? 1.564 -0.131 -24.117 1.00 83.44 102 ALA A CA 1
ATOM 792 C C . ALA A 1 102 ? 2.804 -0.867 -24.653 1.00 83.44 102 ALA A C 1
ATOM 794 O O . ALA A 1 102 ? 3.012 -0.89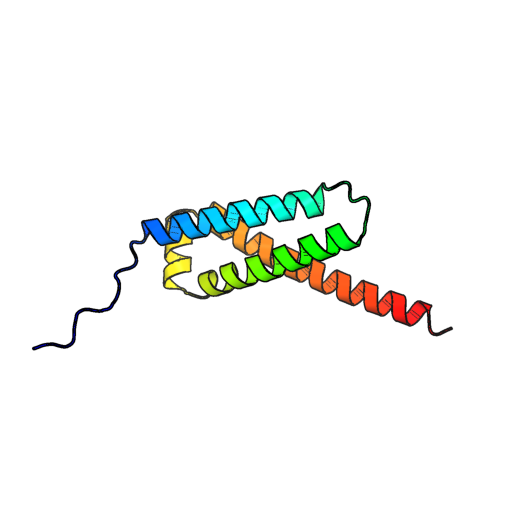9 -25.863 1.00 83.44 102 ALA A O 1
ATOM 795 N N . GLY A 1 103 ? 3.567 -1.538 -23.783 1.00 81.56 103 GLY A N 1
ATOM 796 C CA . GLY A 1 103 ? 4.742 -2.322 -24.174 1.00 81.56 103 GLY A CA 1
ATOM 797 C C . GLY A 1 103 ? 4.415 -3.454 -25.153 1.00 81.56 103 GLY A C 1
ATOM 798 O O . GLY A 1 103 ? 5.102 -3.614 -26.159 1.00 81.56 103 GLY A O 1
ATOM 799 N N . ARG A 1 104 ? 3.312 -4.184 -24.927 1.00 79.62 104 ARG A N 1
ATOM 800 C CA . ARG A 1 104 ? 2.827 -5.219 -25.862 1.00 79.62 104 ARG A CA 1
ATOM 801 C C . ARG A 1 104 ? 2.475 -4.657 -27.240 1.00 79.62 104 ARG A C 1
ATOM 803 O O . ARG A 1 104 ? 2.730 -5.312 -28.243 1.00 79.62 104 ARG A O 1
ATOM 810 N N . ARG A 1 105 ? 1.890 -3.456 -27.305 1.00 74.75 105 ARG A N 1
ATOM 811 C CA . ARG A 1 105 ? 1.562 -2.802 -28.584 1.00 74.75 105 ARG A CA 1
ATOM 812 C C . ARG A 1 105 ? 2.814 -2.390 -29.355 1.00 74.75 105 ARG A C 1
ATOM 814 O O . ARG A 1 105 ? 2.818 -2.517 -30.571 1.00 74.75 105 ARG A O 1
ATOM 821 N N . SER A 1 106 ? 3.869 -1.962 -28.664 1.00 70.50 106 SER A N 1
ATOM 822 C CA . SER A 1 106 ? 5.140 -1.568 -29.288 1.00 70.50 106 SER A CA 1
ATOM 823 C C . SER A 1 106 ? 5.935 -2.737 -29.889 1.00 70.50 106 SER A C 1
ATOM 825 O O . SER A 1 106 ? 6.800 -2.498 -30.723 1.00 70.50 106 SER A O 1
ATOM 827 N N . LEU A 1 107 ? 5.658 -3.982 -29.476 1.00 66.19 107 LEU A N 1
ATOM 828 C CA . LEU A 1 107 ? 6.310 -5.203 -29.979 1.00 66.19 107 LEU A CA 1
ATOM 829 C C . LEU A 1 107 ? 5.540 -5.892 -31.122 1.00 66.19 107 LEU A C 1
ATOM 831 O O . LEU A 1 107 ? 6.071 -6.812 -31.734 1.00 66.19 107 LEU A O 1
ATOM 835 N N . ASN A 1 108 ? 4.308 -5.461 -31.413 1.00 52.03 108 ASN A N 1
ATOM 836 C CA . ASN A 1 108 ? 3.500 -5.956 -32.534 1.00 52.03 108 ASN A CA 1
ATOM 837 C C . ASN A 1 108 ? 3.686 -5.081 -33.791 1.00 52.03 108 ASN A C 1
ATOM 839 O O . ASN A 1 108 ? 2.703 -4.620 -34.378 1.00 52.03 108 ASN A O 1
ATOM 843 N N . ILE A 1 109 ? 4.944 -4.840 -34.172 1.00 51.00 109 ILE A N 1
ATOM 844 C CA . ILE A 1 109 ? 5.345 -4.252 -35.460 1.00 51.00 109 ILE A CA 1
ATOM 845 C C . ILE A 1 109 ? 6.174 -5.288 -36.212 1.00 51.00 109 ILE A C 1
ATOM 847 O O . ILE A 1 109 ? 7.103 -5.842 -35.582 1.00 51.00 109 ILE A O 1
#

Organism: NCBI:txid1076549

pLDDT: mean 82.15, std 13.74, range [40.5, 94.25]

Radius of gyration: 18.85 Å; chains: 1; bounding box: 45×36×67 Å

Sequence (109 aa):
MSASDNAISYVPSDLLSRIGELKSKVDFLMRQLCEGEYLCTDTFANNWVHLSVLYESIQAGMNDRNLMDLIVKTDLLLAADLLATGRMIQMMSNFLRCAENAGRRSLNI

Secondary structure (DSSP, 8-state):
--S--------HHHHHHHHHHHHHHHHHHHHHHHH---SSHHHHHHHHHHHHHHHHHHHHHHT-HHHHHHHHHH-HHHHHHHHHHHHHHHHHHHHHHHHHHHHHHHT--